Protein AF-A0A7W6CFF1-F1 (afdb_monomer_lite)

Foldseek 3Di:
DQDLVNVLVVCVVCVVVLVVLLVVLCVQLPDPVHDPVSNVVSPVSNVVSVVVVVVSVVSVVVVVVD

pLDDT: mean 91.55, std 8.82, range [46.59, 97.94]

Organism: NCBI:txid984260

Radius of gyration: 14.91 Å; chains: 1; bounding box: 37×18×42 Å

Secondary structure (DSSP, 8-state):
---HHHHHHHHHHTHHHHHHHHHHHHHHHH-TTS-HHHHHHHHHHHHHHHHHHHHHHHHHHHHTT-

Structure (mmCIF, N/CA/C/O backbone):
data_AF-A0A7W6CFF1-F1
#
_entry.id   AF-A0A7W6CFF1-F1
#
loop_
_atom_site.group_PDB
_atom_site.id
_atom_site.type_symbol
_atom_site.label_atom_id
_atom_site.label_alt_id
_atom_site.label_comp_id
_atom_site.label_asym_id
_atom_site.label_entity_id
_atom_site.label_seq_id
_atom_site.pdbx_PDB_ins_code
_atom_site.Cartn_x
_atom_site.Cartn_y
_atom_site.Cartn_z
_atom_site.occupancy
_atom_site.B_iso_or_equiv
_atom_site.auth_seq_id
_atom_site.auth_comp_id
_atom_site.auth_asym_id
_atom_site.auth_atom_id
_atom_site.pdbx_PDB_model_num
ATOM 1 N N . MET A 1 1 ? 21.080 12.206 -11.170 1.00 69.88 1 MET A N 1
ATOM 2 C CA . MET A 1 1 ? 19.697 11.962 -11.634 1.00 69.88 1 MET A CA 1
ATOM 3 C C . MET A 1 1 ? 19.415 10.492 -11.406 1.00 69.88 1 MET A C 1
ATOM 5 O O . MET A 1 1 ? 20.274 9.701 -11.766 1.00 69.88 1 MET A O 1
ATOM 9 N N . ALA A 1 2 ? 18.308 10.143 -10.750 1.00 78.06 2 ALA A N 1
ATOM 10 C CA . ALA A 1 2 ? 17.909 8.743 -10.608 1.00 78.06 2 ALA A CA 1
ATOM 11 C C . ALA A 1 2 ? 17.316 8.251 -11.934 1.00 78.06 2 ALA A C 1
ATOM 13 O O . ALA A 1 2 ? 16.557 8.987 -12.571 1.00 78.06 2 ALA A O 1
ATOM 14 N N . SER A 1 3 ? 17.681 7.045 -12.361 1.00 90.44 3 SER A N 1
ATOM 15 C CA . SER A 1 3 ? 17.138 6.424 -13.571 1.00 90.44 3 SER A CA 1
ATOM 16 C C . SER A 1 3 ? 15.822 5.712 -13.247 1.00 90.44 3 SER A C 1
ATOM 18 O O . SER A 1 3 ? 15.579 5.347 -12.099 1.00 90.44 3 SER A O 1
ATOM 20 N N . VAL A 1 4 ? 14.983 5.445 -14.253 1.00 90.19 4 VAL A N 1
ATOM 21 C CA . VAL A 1 4 ? 13.753 4.647 -14.057 1.00 90.19 4 VAL A CA 1
ATOM 22 C C . VAL A 1 4 ? 14.042 3.283 -13.398 1.00 90.19 4 VAL A C 1
ATOM 24 O O . VAL A 1 4 ? 13.343 2.944 -12.443 1.00 90.19 4 VAL A O 1
ATOM 27 N N . PRO A 1 5 ? 15.092 2.530 -13.792 1.00 90.00 5 PRO A N 1
ATOM 28 C CA . PRO A 1 5 ? 15.468 1.296 -13.097 1.00 90.00 5 PRO A CA 1
ATOM 29 C C . PRO A 1 5 ? 15.860 1.487 -11.625 1.00 90.00 5 PRO A C 1
ATOM 31 O O . PRO A 1 5 ? 15.523 0.636 -10.803 1.00 90.00 5 PRO A O 1
ATOM 34 N N . ASP A 1 6 ? 16.542 2.588 -11.283 1.00 91.38 6 ASP A N 1
ATOM 35 C CA . ASP A 1 6 ? 16.926 2.892 -9.896 1.00 91.38 6 ASP A CA 1
ATOM 36 C C . ASP A 1 6 ? 15.674 3.125 -9.041 1.00 91.38 6 ASP A C 1
ATOM 38 O O . ASP A 1 6 ? 15.497 2.497 -8.001 1.00 91.38 6 ASP A O 1
ATOM 42 N N . LEU A 1 7 ? 14.740 3.938 -9.543 1.00 91.06 7 LEU A N 1
ATOM 43 C CA . LEU A 1 7 ? 13.485 4.236 -8.851 1.00 91.06 7 LEU A CA 1
ATOM 44 C C . LEU A 1 7 ? 12.584 2.998 -8.710 1.00 91.06 7 LEU A C 1
ATOM 46 O O . LEU A 1 7 ? 11.965 2.802 -7.668 1.00 91.06 7 LEU A O 1
ATOM 50 N N . LEU A 1 8 ? 12.514 2.129 -9.724 1.00 90.75 8 LEU A N 1
ATOM 51 C CA . LEU A 1 8 ? 11.751 0.877 -9.637 1.00 90.75 8 LEU A CA 1
ATOM 52 C C . LEU A 1 8 ? 12.364 -0.109 -8.633 1.00 90.75 8 LEU A C 1
ATOM 54 O O . LEU A 1 8 ? 11.624 -0.822 -7.953 1.00 90.75 8 LEU A O 1
ATOM 58 N N . ARG A 1 9 ? 13.697 -0.138 -8.502 1.00 90.69 9 ARG A N 1
ATOM 59 C CA . ARG A 1 9 ? 14.379 -0.915 -7.458 1.00 90.69 9 ARG A CA 1
ATOM 60 C C . ARG A 1 9 ? 14.043 -0.382 -6.066 1.00 90.69 9 ARG A C 1
ATOM 62 O O . ARG A 1 9 ? 13.797 -1.184 -5.164 1.00 90.69 9 ARG A O 1
ATOM 69 N N . ASP A 1 10 ? 13.993 0.934 -5.893 1.00 92.44 10 ASP A N 1
ATOM 70 C CA . ASP A 1 10 ? 13.597 1.543 -4.622 1.00 92.44 10 ASP A CA 1
ATOM 71 C C . ASP A 1 10 ? 12.146 1.188 -4.269 1.00 92.44 10 ASP A C 1
ATOM 73 O O . ASP A 1 10 ? 11.881 0.743 -3.152 1.00 92.44 10 ASP A O 1
ATOM 77 N N . VAL A 1 11 ? 11.219 1.25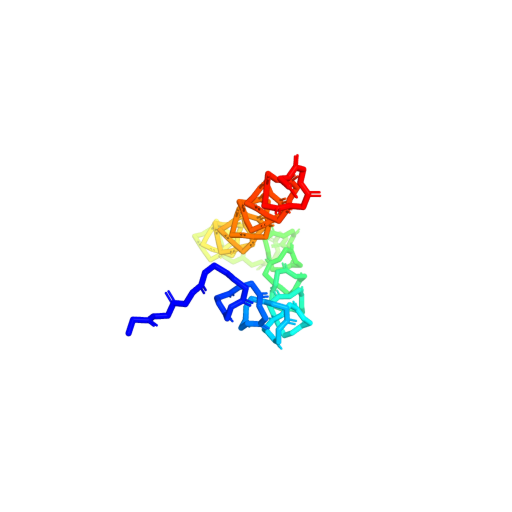9 -5.237 1.00 90.44 11 VAL A N 1
ATOM 78 C CA . VAL A 1 11 ? 9.825 0.815 -5.039 1.00 90.44 11 VAL A CA 1
ATOM 79 C C . VAL A 1 11 ? 9.754 -0.667 -4.664 1.00 90.44 11 VAL A C 1
ATOM 81 O O . VAL A 1 11 ? 9.020 -1.034 -3.750 1.00 90.44 11 VAL A O 1
ATOM 84 N N . HIS A 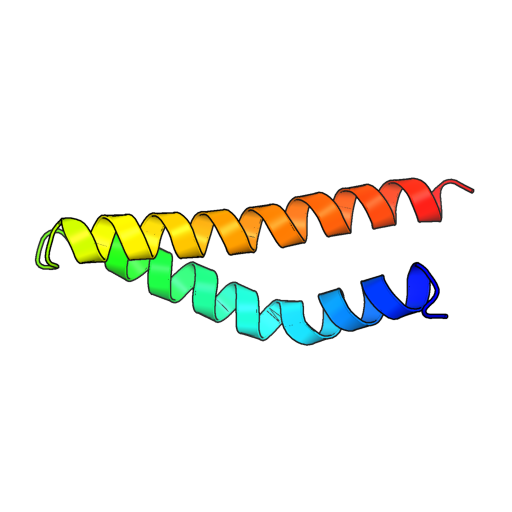1 12 ? 10.531 -1.528 -5.325 1.00 89.69 12 HIS A N 1
ATOM 85 C CA . HIS A 1 12 ? 10.582 -2.948 -4.978 1.00 89.69 12 HIS A CA 1
ATOM 86 C C . HIS A 1 12 ? 11.118 -3.167 -3.554 1.00 89.69 12 HIS A C 1
ATOM 88 O O . HIS A 1 12 ? 10.661 -4.064 -2.850 1.00 89.69 12 HIS A O 1
ATOM 94 N N . THR A 1 13 ? 12.071 -2.353 -3.104 1.00 92.69 13 THR A N 1
ATOM 95 C CA . THR A 1 13 ? 12.664 -2.471 -1.762 1.00 92.69 13 THR A CA 1
ATOM 96 C C . THR A 1 13 ? 11.652 -2.146 -0.665 1.00 92.69 13 THR A C 1
ATOM 98 O O . THR A 1 13 ? 11.670 -2.761 0.400 1.00 92.69 13 THR A O 1
ATOM 101 N N . ILE A 1 14 ? 10.737 -1.213 -0.930 1.00 90.50 14 ILE A N 1
ATOM 102 C CA . ILE A 1 14 ? 9.669 -0.846 0.005 1.00 90.50 14 ILE A CA 1
ATOM 103 C C . ILE A 1 14 ? 8.381 -1.656 -0.198 1.00 90.50 14 ILE A C 1
ATOM 105 O O . ILE A 1 14 ? 7.419 -1.431 0.531 1.00 90.50 14 ILE A O 1
ATOM 109 N N . ALA A 1 15 ? 8.343 -2.597 -1.149 1.00 89.94 15 ALA A N 1
ATOM 110 C CA . ALA A 1 15 ? 7.123 -3.312 -1.512 1.00 89.94 15 ALA A CA 1
ATOM 111 C C . ALA A 1 15 ? 6.528 -4.100 -0.332 1.00 89.94 15 ALA A C 1
ATOM 113 O O . ALA A 1 15 ? 5.390 -3.855 0.058 1.00 89.94 15 ALA A O 1
ATOM 114 N N . ASP A 1 16 ? 7.316 -4.978 0.292 1.00 89.50 16 ASP A N 1
ATOM 115 C CA . ASP A 1 16 ? 6.906 -5.762 1.465 1.00 89.50 16 ASP A CA 1
ATOM 116 C C . ASP A 1 16 ? 6.427 -4.915 2.662 1.00 89.50 16 ASP A C 1
ATOM 118 O O . ASP A 1 16 ? 5.333 -5.170 3.179 1.00 89.50 16 ASP A O 1
ATOM 122 N N . PRO A 1 17 ? 7.180 -3.901 3.145 1.00 93.62 17 PRO A N 1
ATOM 123 C CA . PRO A 1 17 ? 6.716 -3.100 4.274 1.00 93.62 17 PRO A CA 1
ATOM 124 C C . PRO A 1 17 ? 5.459 -2.288 3.940 1.00 93.62 17 PRO A C 1
ATOM 126 O O . PRO A 1 17 ? 4.575 -2.178 4.789 1.00 93.62 17 PRO A O 1
ATOM 129 N N . CYS A 1 18 ? 5.331 -1.759 2.721 1.00 94.00 18 CYS A N 1
ATOM 130 C CA . CYS A 1 18 ? 4.116 -1.064 2.300 1.00 94.00 18 CYS A CA 1
ATOM 131 C C . CYS A 1 18 ? 2.927 -2.024 2.144 1.00 94.00 18 CYS A C 1
ATOM 133 O O . CYS A 1 18 ? 1.823 -1.658 2.529 1.00 94.00 18 CYS A O 1
ATOM 135 N N . GLU A 1 19 ? 3.127 -3.259 1.686 1.00 94.00 19 GLU A N 1
ATOM 136 C CA . GLU A 1 19 ? 2.064 -4.270 1.633 1.00 94.00 19 GLU A CA 1
ATOM 137 C C . GLU A 1 19 ? 1.545 -4.615 3.036 1.00 94.00 19 GLU A C 1
ATOM 139 O O . GLU A 1 19 ? 0.336 -4.659 3.267 1.00 94.00 19 GLU A O 1
ATOM 144 N N . LYS A 1 20 ? 2.448 -4.748 4.015 1.00 95.94 20 LYS A N 1
ATOM 145 C CA . LYS A 1 20 ? 2.068 -4.926 5.422 1.00 95.94 20 LYS A CA 1
ATOM 146 C C . LYS A 1 20 ? 1.265 -3.737 5.960 1.00 95.94 20 LYS A C 1
ATOM 148 O O . LYS A 1 20 ? 0.287 -3.939 6.677 1.00 95.94 20 LYS A O 1
ATOM 153 N N . LEU A 1 21 ? 1.660 -2.506 5.622 1.00 95.81 21 LEU A N 1
ATOM 154 C CA . LEU A 1 21 ? 0.911 -1.299 5.993 1.00 95.81 21 LEU A CA 1
ATOM 155 C C . LEU A 1 21 ? -0.474 -1.280 5.339 1.00 95.81 21 LEU A C 1
ATOM 157 O O . LEU A 1 21 ? -1.466 -1.063 6.030 1.00 95.81 21 LEU A O 1
ATOM 161 N N . ARG A 1 22 ? -0.553 -1.561 4.035 1.00 96.94 22 ARG A N 1
ATOM 162 C CA . ARG A 1 22 ? -1.807 -1.646 3.276 1.00 96.94 22 ARG A CA 1
ATOM 163 C C . ARG A 1 22 ? -2.774 -2.628 3.927 1.00 96.94 22 ARG A C 1
ATOM 165 O O . ARG A 1 22 ? -3.944 -2.298 4.113 1.00 96.94 22 ARG A O 1
ATOM 172 N N . GLN A 1 23 ? -2.285 -3.810 4.298 1.00 96.81 23 GLN A N 1
ATOM 173 C CA . GLN A 1 23 ? -3.089 -4.823 4.971 1.00 96.81 23 GLN A CA 1
ATOM 174 C C . GLN A 1 23 ? -3.571 -4.338 6.344 1.00 96.81 23 GLN A C 1
ATOM 176 O O . GLN A 1 23 ? -4.773 -4.364 6.589 1.00 96.81 23 GLN A O 1
ATOM 181 N N . GLY A 1 24 ? -2.678 -3.812 7.189 1.00 97.06 24 GLY A N 1
ATOM 182 C CA . GLY A 1 24 ? -3.049 -3.317 8.519 1.00 97.06 24 GLY A CA 1
ATOM 183 C C . GLY A 1 24 ? -4.074 -2.178 8.477 1.00 97.06 24 GLY A C 1
ATOM 184 O O . GLY A 1 24 ? -5.041 -2.176 9.234 1.00 97.06 24 GLY A O 1
ATOM 185 N N . PHE A 1 25 ? -3.926 -1.233 7.548 1.00 97.25 25 PHE A N 1
ATOM 186 C CA . PHE A 1 25 ? -4.914 -0.170 7.361 1.00 97.25 25 PHE A CA 1
ATOM 187 C C . PHE A 1 25 ? -6.240 -0.686 6.779 1.00 97.25 25 PHE A C 1
ATOM 189 O O . PHE A 1 25 ? -7.302 -0.204 7.167 1.00 97.25 25 PHE A O 1
ATOM 196 N N . SER A 1 26 ? -6.212 -1.712 5.924 1.00 96.25 26 SER A N 1
ATOM 197 C CA . SER A 1 26 ? -7.437 -2.362 5.427 1.00 96.25 26 SER A CA 1
ATOM 198 C C . SER A 1 26 ? -8.208 -3.075 6.543 1.00 96.25 26 SER A C 1
ATOM 200 O O . SER A 1 26 ? -9.441 -3.052 6.560 1.00 96.25 26 SER A O 1
ATOM 202 N N . GLU A 1 27 ? -7.4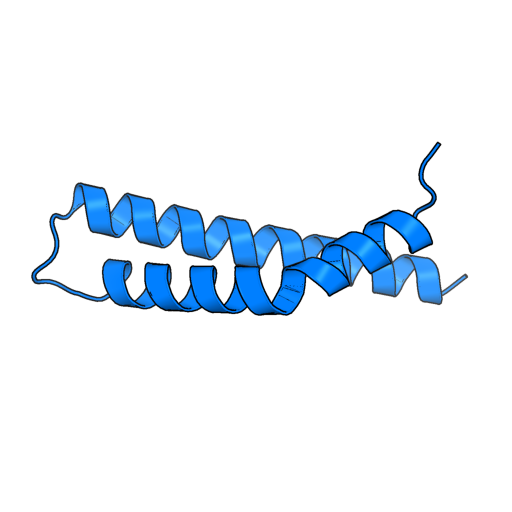98 -3.688 7.493 1.00 97.00 27 GLU A N 1
ATOM 203 C CA . GLU A 1 27 ? -8.096 -4.305 8.682 1.00 97.00 27 GLU A CA 1
ATOM 204 C C . GLU A 1 27 ? -8.780 -3.249 9.559 1.00 97.00 27 GLU A C 1
ATOM 206 O O . GLU A 1 27 ? -9.944 -3.421 9.918 1.00 97.00 27 GLU A O 1
ATOM 211 N N . ILE A 1 28 ? -8.110 -2.118 9.814 1.00 95.88 28 ILE A N 1
ATOM 212 C CA . ILE A 1 28 ? -8.677 -0.987 10.568 1.00 95.88 28 ILE A CA 1
ATOM 213 C C . ILE A 1 28 ? -9.915 -0.418 9.862 1.00 95.88 28 ILE A C 1
ATOM 215 O O . ILE A 1 28 ? -10.944 -0.206 10.497 1.00 95.88 28 ILE A O 1
ATOM 219 N N . ALA A 1 29 ? -9.862 -0.214 8.543 1.00 95.75 29 ALA A N 1
ATOM 220 C CA . ALA A 1 29 ? -10.995 0.291 7.763 1.00 95.75 29 ALA A CA 1
ATOM 221 C C . ALA A 1 29 ? -12.233 -0.628 7.837 1.00 95.75 29 ALA A C 1
ATOM 223 O O . ALA A 1 29 ? -13.383 -0.163 7.809 1.00 95.75 29 ALA A O 1
ATOM 224 N N . SER A 1 30 ? -11.996 -1.936 7.961 1.00 94.75 30 SER A N 1
ATOM 225 C CA . SER A 1 30 ? -13.031 -2.971 8.013 1.00 94.75 30 SER A CA 1
ATOM 226 C C . SER A 1 30 ? -13.615 -3.187 9.413 1.00 94.75 30 SER A C 1
ATOM 228 O O . SER A 1 30 ? -14.694 -3.773 9.535 1.00 94.75 30 SER A O 1
ATOM 230 N N . ASP A 1 31 ? -12.950 -2.715 10.469 1.00 94.62 31 ASP A N 1
ATOM 231 C CA . ASP A 1 31 ? -13.421 -2.866 11.843 1.00 94.62 31 ASP A CA 1
ATOM 232 C C . ASP A 1 31 ? -14.503 -1.834 12.187 1.00 94.62 31 ASP A C 1
ATOM 234 O O . ASP A 1 31 ? -14.242 -0.646 12.359 1.00 94.62 31 ASP A O 1
ATOM 238 N N . ASN A 1 32 ? -15.742 -2.30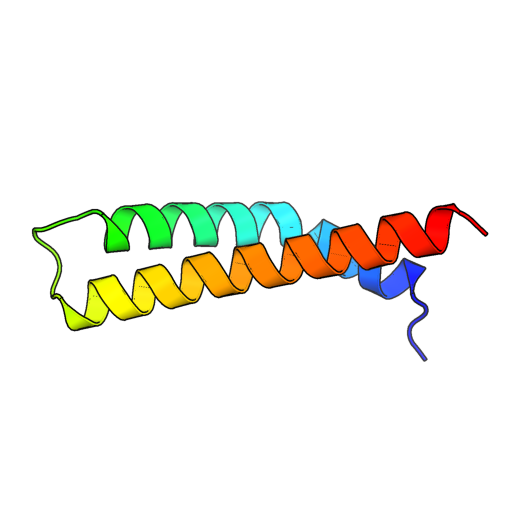3 12.350 1.00 89.75 32 ASN A N 1
ATOM 239 C CA . ASN A 1 32 ? -16.876 -1.455 12.729 1.00 89.75 32 ASN A CA 1
ATOM 240 C C . ASN A 1 32 ? -16.826 -0.945 14.178 1.00 89.75 32 ASN A C 1
ATOM 242 O O . ASN A 1 32 ? -17.644 -0.103 14.542 1.00 89.75 32 ASN A O 1
ATOM 246 N N . SER A 1 33 ? -15.894 -1.446 14.989 1.00 93.75 33 SER A N 1
ATOM 247 C CA . SER A 1 33 ? -15.639 -0.977 16.356 1.00 93.75 33 SER A CA 1
ATOM 248 C C . SER A 1 33 ? -14.724 0.251 16.384 1.00 93.75 33 SER A C 1
ATOM 250 O O . SER A 1 33 ? -14.631 0.924 17.409 1.00 93.75 33 SER A O 1
ATOM 252 N N . THR A 1 34 ? -14.051 0.537 15.267 1.00 89.75 34 THR A N 1
ATOM 253 C CA . THR A 1 34 ? -13.167 1.688 15.105 1.00 89.75 34 THR A CA 1
ATOM 254 C C . THR A 1 34 ? -13.972 2.939 14.742 1.00 89.75 34 THR A C 1
ATOM 256 O O . THR A 1 34 ? -14.985 2.871 14.042 1.00 89.75 34 THR A O 1
ATOM 259 N N . ASP A 1 35 ? -13.505 4.094 15.221 1.00 96.00 35 ASP A N 1
ATOM 260 C CA . ASP A 1 35 ? -14.074 5.403 14.904 1.00 96.00 35 ASP A CA 1
ATOM 261 C C . ASP A 1 35 ? -14.251 5.610 13.377 1.00 96.00 35 ASP A C 1
ATOM 263 O O . ASP A 1 35 ? -13.331 5.294 12.615 1.00 96.00 35 ASP A O 1
ATOM 267 N N . PRO A 1 36 ? -15.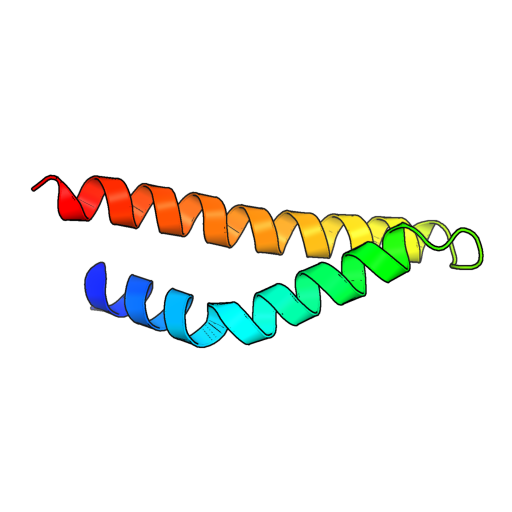403 6.124 12.897 1.00 94.50 36 PRO A N 1
ATOM 268 C CA . PRO A 1 36 ? -15.666 6.288 11.467 1.00 94.50 36 PRO A CA 1
ATOM 269 C C . PRO A 1 36 ? -14.646 7.154 10.718 1.00 94.50 36 PRO A C 1
ATOM 271 O O . PRO A 1 36 ? -14.319 6.834 9.575 1.00 94.50 36 PRO A O 1
ATOM 274 N N . GLU A 1 37 ? -14.130 8.223 11.333 1.00 96.75 37 GLU A N 1
ATOM 275 C CA . GLU A 1 37 ? -13.122 9.085 10.704 1.00 96.75 37 GLU A CA 1
ATOM 276 C C . GLU A 1 37 ? -11.789 8.341 10.586 1.00 96.75 37 GLU A C 1
ATOM 278 O O . GLU A 1 37 ? -11.140 8.379 9.539 1.00 96.75 37 GLU A O 1
ATOM 283 N N . LEU A 1 38 ? -11.414 7.583 11.620 1.00 96.19 38 LEU A N 1
ATOM 284 C CA . LEU A 1 38 ? -10.210 6.753 11.598 1.00 96.19 38 LEU A CA 1
ATOM 285 C C . LEU A 1 38 ? -10.307 5.609 10.578 1.00 96.19 38 LEU A C 1
ATOM 287 O O . LEU A 1 38 ? -9.328 5.318 9.891 1.00 96.19 38 LEU A O 1
ATOM 291 N N . ARG A 1 39 ? -11.480 4.985 10.434 1.00 97.12 39 ARG A N 1
ATOM 292 C CA . ARG A 1 39 ? -11.728 3.963 9.405 1.00 97.12 39 ARG A CA 1
ATOM 293 C C . ARG A 1 39 ? -11.568 4.525 8.003 1.00 97.12 39 ARG A C 1
ATOM 295 O O . ARG A 1 39 ? -10.953 3.873 7.164 1.00 97.12 39 ARG A O 1
ATOM 302 N N . GLN A 1 40 ? -12.107 5.719 7.757 1.00 96.94 40 GLN A N 1
ATOM 303 C CA . GLN A 1 40 ? -11.977 6.376 6.462 1.00 96.94 40 GLN A CA 1
ATOM 304 C C . GLN A 1 40 ? -10.514 6.721 6.175 1.00 96.94 40 GLN A C 1
ATOM 306 O O . GLN A 1 40 ? -9.999 6.343 5.128 1.00 96.94 40 GLN A O 1
ATOM 311 N N . ALA A 1 41 ? -9.810 7.325 7.136 1.00 97.75 41 ALA A N 1
ATOM 312 C CA . ALA A 1 41 ? -8.391 7.638 6.987 1.00 97.75 41 ALA A CA 1
ATOM 313 C C . ALA A 1 41 ? -7.536 6.381 6.735 1.00 97.75 41 ALA A C 1
ATOM 315 O O . ALA A 1 41 ? -6.599 6.408 5.936 1.00 97.75 41 ALA A O 1
ATOM 316 N N . ALA A 1 42 ? -7.865 5.261 7.385 1.00 97.38 42 ALA A N 1
ATOM 317 C CA . ALA A 1 42 ? -7.209 3.983 7.138 1.00 97.38 42 ALA A CA 1
ATOM 318 C C . ALA A 1 42 ? -7.510 3.446 5.726 1.00 97.38 42 ALA A C 1
ATOM 320 O O . ALA A 1 42 ? -6.596 3.003 5.032 1.00 97.38 42 ALA A O 1
ATOM 321 N N . ALA A 1 43 ? -8.758 3.541 5.260 1.00 97.62 43 ALA A N 1
ATOM 322 C CA . ALA A 1 43 ? -9.119 3.166 3.894 1.00 97.62 43 ALA A CA 1
ATOM 323 C C . ALA A 1 43 ? -8.344 3.996 2.855 1.00 97.62 43 ALA A C 1
ATOM 325 O O . ALA A 1 43 ? -7.777 3.429 1.921 1.00 97.62 43 ALA A O 1
ATOM 326 N N . ASP A 1 44 ? -8.247 5.312 3.063 1.00 97.94 44 ASP A N 1
ATOM 327 C CA . ASP A 1 44 ? -7.526 6.227 2.172 1.00 97.94 44 ASP A CA 1
ATOM 328 C C . ASP A 1 44 ? -6.023 5.897 2.112 1.00 97.94 44 ASP A C 1
ATOM 330 O O . ASP A 1 44 ? -5.416 5.906 1.039 1.00 97.94 44 ASP A O 1
ATOM 334 N N . LEU A 1 45 ? -5.410 5.548 3.250 1.00 97.25 45 LEU A N 1
ATOM 335 C CA . LEU A 1 45 ? -4.007 5.125 3.301 1.00 97.25 45 LEU A CA 1
ATOM 336 C C . LEU A 1 45 ? -3.768 3.797 2.574 1.00 97.25 45 LEU A C 1
ATOM 338 O O . LEU A 1 45 ? -2.773 3.661 1.858 1.00 97.25 45 LEU A O 1
ATOM 342 N N . ALA A 1 46 ? -4.662 2.821 2.742 1.00 97.06 46 ALA A N 1
ATOM 343 C CA . ALA A 1 46 ? -4.565 1.546 2.038 1.00 97.06 46 ALA A CA 1
ATOM 344 C C . ALA A 1 46 ? -4.692 1.729 0.513 1.00 97.06 46 ALA A C 1
ATOM 346 O O . ALA A 1 46 ? -3.898 1.153 -0.237 1.00 97.06 46 ALA A O 1
ATOM 347 N N . ASP A 1 47 ? -5.628 2.568 0.057 1.00 97.19 47 ASP A N 1
ATOM 348 C CA . ASP A 1 47 ? -5.814 2.884 -1.366 1.00 97.19 47 ASP A CA 1
ATOM 349 C C . ASP A 1 47 ? -4.590 3.600 -1.956 1.00 97.19 47 ASP A C 1
ATOM 351 O O . ASP A 1 47 ? -4.078 3.201 -3.004 1.00 97.19 47 ASP A O 1
ATOM 355 N N . ALA A 1 48 ? -4.037 4.585 -1.241 1.00 96.94 48 ALA A N 1
ATOM 356 C CA . ALA A 1 48 ? -2.847 5.308 -1.681 1.00 96.94 48 ALA A CA 1
ATOM 357 C C . ALA A 1 48 ? -1.646 4.373 -1.907 1.00 96.94 48 ALA A C 1
ATOM 359 O O . ALA A 1 48 ? -0.937 4.502 -2.910 1.00 96.94 48 ALA A O 1
ATOM 360 N N . ILE A 1 49 ? -1.430 3.403 -1.011 1.00 95.25 49 ILE A N 1
ATOM 361 C CA . ILE A 1 49 ? -0.355 2.412 -1.159 1.00 95.25 49 ILE A CA 1
ATOM 362 C C . ILE A 1 49 ? -0.592 1.529 -2.392 1.00 95.25 49 ILE A C 1
ATOM 364 O O . ILE A 1 49 ? 0.327 1.327 -3.191 1.00 95.25 49 ILE A O 1
ATOM 368 N N . GLU A 1 50 ? -1.818 1.034 -2.588 1.00 95.25 50 GLU A N 1
ATOM 369 C CA . GLU A 1 50 ? -2.156 0.250 -3.781 1.00 95.25 50 GLU A CA 1
ATOM 370 C C . GLU A 1 50 ? -1.922 1.062 -5.066 1.00 95.25 50 GLU A C 1
ATOM 372 O O . GLU A 1 50 ? -1.367 0.549 -6.046 1.00 95.25 50 GLU A O 1
ATOM 377 N N . HIS A 1 51 ? -2.291 2.344 -5.058 1.00 95.88 51 HIS A N 1
ATOM 378 C CA . HIS A 1 51 ? -2.123 3.234 -6.198 1.00 95.88 51 HIS A CA 1
ATOM 379 C C . HIS A 1 51 ? -0.650 3.396 -6.586 1.00 95.88 51 HIS A C 1
ATOM 381 O O . HIS A 1 51 ? -0.312 3.278 -7.768 1.00 95.88 51 HIS A O 1
ATOM 387 N N . VAL A 1 52 ? 0.243 3.599 -5.610 1.00 93.31 52 VAL A N 1
ATOM 388 C CA . VAL A 1 52 ? 1.694 3.689 -5.856 1.00 93.31 52 VAL A CA 1
ATOM 389 C C . VAL A 1 52 ? 2.200 2.433 -6.564 1.00 93.31 52 VAL A C 1
ATOM 391 O O . VAL A 1 52 ? 2.8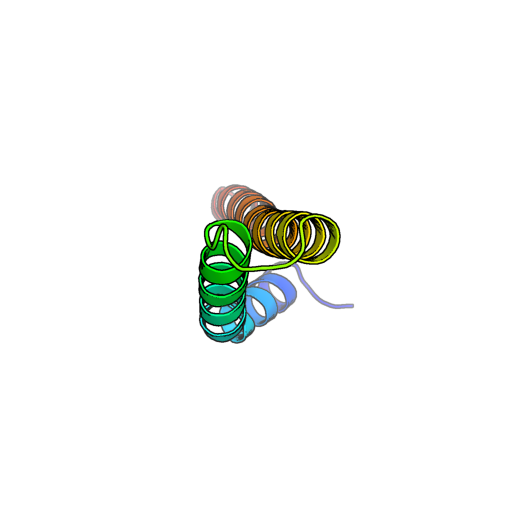81 2.536 -7.589 1.00 93.31 52 VAL A O 1
ATOM 394 N N . PHE A 1 53 ? 1.828 1.245 -6.087 1.00 92.38 53 PHE A N 1
ATOM 395 C CA . PHE A 1 53 ? 2.263 -0.008 -6.707 1.00 92.38 53 PHE A CA 1
ATOM 396 C C . PHE A 1 53 ? 1.674 -0.234 -8.094 1.00 92.38 53 PHE A C 1
ATOM 398 O O . PHE A 1 53 ? 2.369 -0.725 -8.987 1.00 92.38 53 PHE A O 1
ATOM 405 N N . ARG A 1 54 ? 0.418 0.161 -8.319 1.00 94.31 54 ARG A N 1
ATOM 406 C CA . ARG A 1 54 ? -0.212 0.093 -9.641 1.00 94.31 54 ARG A CA 1
ATOM 407 C C . ARG A 1 54 ? 0.531 0.964 -10.654 1.00 94.31 54 ARG A C 1
ATOM 409 O O . ARG A 1 54 ? 0.811 0.505 -11.763 1.00 94.31 54 ARG A O 1
ATOM 416 N N . VAL A 1 55 ? 0.890 2.188 -10.269 1.00 94.69 55 VAL A N 1
ATOM 417 C CA . VAL A 1 55 ? 1.662 3.111 -11.113 1.00 94.69 55 VAL A CA 1
ATOM 418 C C . VAL A 1 55 ? 3.073 2.577 -11.362 1.00 94.69 55 VAL A C 1
ATOM 420 O O . VAL A 1 55 ? 3.518 2.545 -12.509 1.00 94.69 55 VAL A O 1
ATOM 423 N N . ALA A 1 56 ? 3.760 2.082 -10.331 1.00 92.50 56 ALA A N 1
ATOM 424 C CA . ALA A 1 56 ? 5.089 1.493 -10.482 1.00 92.50 56 ALA A CA 1
ATOM 425 C C . ALA A 1 56 ? 5.084 0.286 -11.434 1.00 92.50 56 ALA A C 1
ATOM 427 O O . ALA A 1 56 ? 5.945 0.177 -12.307 1.00 92.50 56 ALA A O 1
ATOM 428 N N . ARG A 1 57 ? 4.066 -0.579 -11.340 1.00 91.38 57 ARG A N 1
ATOM 429 C CA . ARG A 1 57 ? 3.876 -1.704 -12.264 1.00 91.38 57 ARG A CA 1
ATOM 430 C C . ARG A 1 57 ? 3.661 -1.240 -13.703 1.00 91.38 57 ARG A C 1
ATOM 432 O O . ARG A 1 57 ? 4.222 -1.841 -14.615 1.00 91.38 57 ARG A O 1
ATOM 439 N N . TYR A 1 58 ? 2.870 -0.189 -13.917 1.00 93.94 58 TYR A N 1
ATOM 440 C CA . TYR A 1 58 ? 2.676 0.395 -15.246 1.00 93.94 58 TYR A CA 1
ATOM 441 C C . TYR A 1 58 ? 3.998 0.904 -15.840 1.00 93.94 58 TYR A C 1
ATOM 443 O O . TYR A 1 58 ? 4.308 0.612 -16.995 1.00 93.94 58 TYR A O 1
ATOM 451 N N . ILE A 1 59 ? 4.801 1.616 -15.045 1.00 92.00 59 ILE A N 1
ATOM 452 C CA . ILE A 1 59 ? 6.114 2.118 -15.472 1.00 92.00 59 ILE A CA 1
ATOM 453 C C . ILE A 1 59 ? 7.053 0.953 -15.811 1.00 92.00 59 ILE A C 1
ATOM 455 O O . ILE A 1 59 ? 7.713 0.990 -16.850 1.00 92.00 59 ILE A O 1
ATOM 459 N N . ALA A 1 60 ? 7.083 -0.097 -14.986 1.00 89.38 60 ALA A N 1
ATOM 460 C CA . ALA A 1 60 ? 7.893 -1.289 -15.232 1.00 89.38 60 ALA A CA 1
ATOM 461 C C . ALA A 1 60 ? 7.494 -2.016 -16.529 1.00 89.38 60 ALA A C 1
ATOM 463 O O . ALA A 1 60 ? 8.363 -2.363 -17.325 1.00 89.38 60 ALA A O 1
ATOM 464 N N . ASP A 1 61 ? 6.191 -2.194 -16.783 1.00 90.88 61 ASP A N 1
ATOM 465 C CA . ASP A 1 61 ? 5.682 -2.812 -18.018 1.00 90.88 61 ASP A CA 1
ATOM 466 C C . ASP A 1 61 ? 6.050 -2.004 -19.269 1.00 90.88 61 ASP A C 1
ATOM 468 O O . ASP A 1 61 ? 6.373 -2.584 -20.304 1.00 90.88 61 ASP A O 1
ATOM 472 N N . LYS A 1 62 ? 6.035 -0.670 -19.180 1.00 90.56 62 LYS A N 1
ATOM 473 C CA . LYS A 1 62 ? 6.441 0.204 -20.287 1.00 90.56 62 LYS A CA 1
ATOM 474 C C . LYS A 1 62 ? 7.947 0.193 -20.524 1.00 90.56 62 LYS A C 1
ATOM 476 O O . LYS A 1 62 ? 8.353 0.109 -21.673 1.00 90.56 62 LYS A O 1
ATOM 481 N N . SER A 1 63 ? 8.740 0.207 -19.456 1.00 82.75 63 SER A N 1
ATOM 482 C CA . SER A 1 63 ? 10.208 0.238 -19.539 1.00 82.75 63 SER A CA 1
ATOM 483 C C . SER A 1 63 ? 10.815 -1.103 -19.972 1.00 82.75 63 SER A C 1
ATOM 485 O O . SER A 1 63 ? 11.938 -1.140 -20.454 1.00 82.75 63 SER A O 1
ATOM 487 N N . GLY A 1 64 ? 10.101 -2.220 -19.782 1.00 68.62 64 GLY A N 1
ATOM 488 C CA . GLY A 1 64 ? 10.529 -3.553 -20.229 1.00 68.62 64 GLY A CA 1
ATOM 489 C C . GLY A 1 64 ? 10.118 -3.913 -21.663 1.00 68.62 64 GLY A C 1
ATOM 490 O O . GLY A 1 64 ? 10.427 -5.011 -22.117 1.00 68.62 64 GLY A O 1
ATOM 491 N N . LYS A 1 65 ? 9.385 -3.030 -22.355 1.00 59.16 65 LYS A N 1
ATOM 492 C CA . LYS A 1 65 ? 8.942 -3.199 -23.753 1.00 59.16 65 LYS A CA 1
ATOM 493 C C . LYS A 1 65 ? 9.802 -2.422 -24.757 1.00 59.16 65 LYS A C 1
ATOM 495 O O . LYS A 1 65 ? 9.446 -2.391 -25.935 1.00 59.16 65 LYS A O 1
ATOM 500 N N . GLU A 1 66 ? 10.886 -1.808 -24.290 1.00 46.59 66 GLU A N 1
ATOM 501 C CA . GLU A 1 66 ? 11.885 -1.092 -25.095 1.00 46.59 66 GLU A CA 1
ATOM 502 C C . GLU A 1 66 ? 13.111 -1.964 -25.389 1.00 46.59 66 GLU A C 1
ATOM 504 O O . GLU A 1 66 ? 13.515 -2.749 -24.499 1.00 46.59 66 GLU A O 1
#

Sequence (66 aa):
MASVPDLLRDVHTIADPCEKLRQGFSEIASDNSTDPELRQAAADLADAIEHVFRVARYIADKSGKE